Protein AF-A0A015KBW1-F1 (afdb_monomer)

Sequence (99 aa):
MNEQKRVVGLGFPSISTNFGDFPIDIAAEIGCEAIKEFLKLHKEFDFKLILTEQDSKVLNVFELKWKEIKDDLEDFKFQTKKGNLLQLKSDLRIECLLS

Structure (mmCIF, N/CA/C/O backbone):
data_AF-A0A015KBW1-F1
#
_entry.id   AF-A0A015KBW1-F1
#
loop_
_atom_site.group_PDB
_atom_site.id
_atom_site.type_symbol
_atom_site.label_atom_id
_atom_site.label_alt_id
_atom_site.label_comp_id
_atom_site.label_asy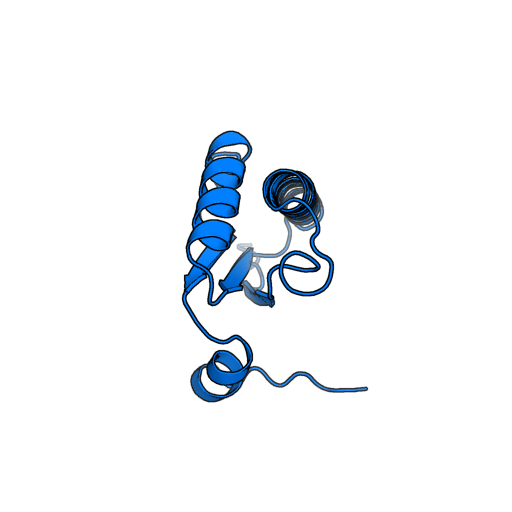m_id
_atom_site.label_entity_id
_atom_site.label_seq_id
_atom_site.pdbx_PDB_ins_code
_atom_site.Cartn_x
_atom_site.Cartn_y
_atom_site.Cartn_z
_atom_site.occupancy
_atom_site.B_iso_or_equiv
_atom_site.auth_seq_id
_atom_site.auth_comp_id
_atom_site.auth_asym_id
_atom_site.auth_atom_id
_atom_site.pdbx_PDB_model_num
ATOM 1 N N . MET A 1 1 ? -20.574 3.167 25.740 1.00 38.62 1 MET A N 1
ATOM 2 C CA . MET A 1 1 ? -21.187 2.743 24.464 1.00 38.62 1 MET A CA 1
ATOM 3 C C . MET A 1 1 ? -20.060 2.304 23.550 1.00 38.62 1 MET A C 1
ATOM 5 O O . MET A 1 1 ? -19.176 3.110 23.308 1.00 38.62 1 MET A O 1
ATOM 9 N N . ASN A 1 2 ? -20.037 1.039 23.126 1.00 48.41 2 ASN A N 1
ATOM 10 C CA . ASN A 1 2 ? -19.129 0.599 22.066 1.00 48.41 2 ASN A CA 1
ATOM 11 C C . ASN A 1 2 ? -19.708 1.126 20.753 1.00 48.41 2 ASN A C 1
ATOM 13 O O . ASN A 1 2 ? -20.649 0.541 20.220 1.00 48.41 2 ASN A O 1
ATOM 17 N N . GLU A 1 3 ? -19.207 2.260 20.276 1.00 60.66 3 GLU A N 1
ATOM 18 C CA . GLU A 1 3 ? -19.469 2.683 18.905 1.00 60.66 3 GLU A CA 1
ATOM 19 C C . GLU A 1 3 ? -18.823 1.639 17.991 1.00 60.66 3 GLU A C 1
ATOM 21 O O . GLU A 1 3 ? -17.599 1.518 17.922 1.00 60.66 3 GLU A O 1
ATOM 26 N N . GLN A 1 4 ? -19.645 0.799 17.358 1.00 66.75 4 GLN A N 1
ATOM 27 C CA . GLN A 1 4 ? -19.172 -0.120 16.331 1.00 66.75 4 GLN A CA 1
ATOM 28 C C . GLN A 1 4 ? -18.590 0.720 15.196 1.00 66.75 4 GLN A C 1
ATOM 30 O O . GLN A 1 4 ? -19.331 1.357 14.445 1.00 66.75 4 GLN A O 1
ATOM 35 N N . LYS A 1 5 ? -17.257 0.740 15.087 1.00 72.75 5 LYS A N 1
ATOM 36 C CA . LYS A 1 5 ? -16.575 1.393 13.971 1.00 72.75 5 LYS A CA 1
ATOM 37 C C . LYS A 1 5 ? -17.065 0.774 12.672 1.00 72.75 5 LYS A C 1
ATOM 39 O O . LYS A 1 5 ? -17.089 -0.447 12.517 1.00 72.75 5 LYS A O 1
ATOM 44 N N . ARG A 1 6 ? -17.471 1.626 11.737 1.00 78.31 6 ARG A N 1
ATOM 45 C CA . ARG A 1 6 ? -17.910 1.183 10.418 1.00 78.31 6 ARG A CA 1
ATOM 46 C C . ARG A 1 6 ? -16.693 0.652 9.663 1.00 78.31 6 ARG A C 1
ATOM 48 O O . ARG A 1 6 ? -15.737 1.393 9.439 1.00 78.31 6 ARG A O 1
ATOM 55 N N . VAL A 1 7 ? -16.742 -0.624 9.287 1.0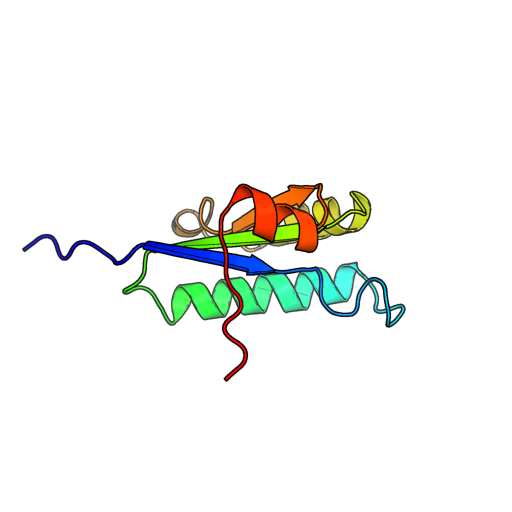0 82.94 7 VAL A N 1
ATOM 56 C CA . VAL A 1 7 ? -15.689 -1.260 8.487 1.00 82.94 7 VAL A CA 1
ATOM 57 C C . VAL A 1 7 ? -15.809 -0.791 7.040 1.00 82.94 7 VAL A C 1
ATOM 59 O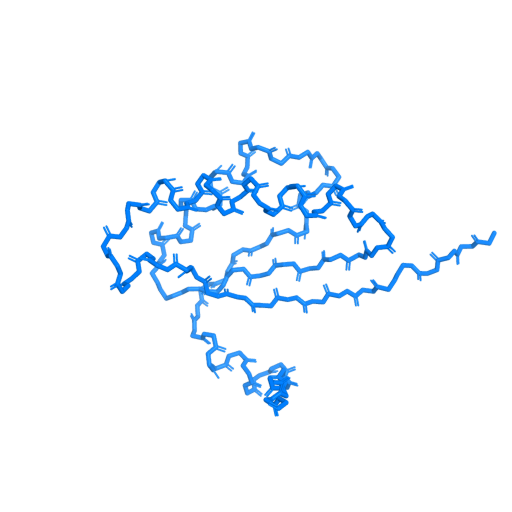 O . VAL A 1 7 ? -16.891 -0.864 6.452 1.00 82.94 7 VAL A O 1
ATOM 62 N N . VAL A 1 8 ? -14.706 -0.320 6.463 1.00 86.38 8 VAL A N 1
ATOM 63 C CA . VAL A 1 8 ? -14.643 0.154 5.074 1.00 86.38 8 VAL A CA 1
ATOM 64 C C . VAL A 1 8 ? -13.501 -0.555 4.351 1.00 86.38 8 VAL A C 1
ATOM 66 O O . VAL A 1 8 ? -12.332 -0.382 4.686 1.00 86.38 8 VAL A O 1
ATOM 69 N N . GLY A 1 9 ? -13.838 -1.368 3.350 1.00 87.44 9 GLY A N 1
ATOM 70 C CA . GLY A 1 9 ? -12.859 -2.034 2.491 1.00 87.44 9 GLY A CA 1
ATOM 71 C C . GLY A 1 9 ? -12.620 -1.248 1.204 1.00 87.44 9 GLY A C 1
ATOM 72 O O . GLY A 1 9 ? -13.584 -0.892 0.530 1.00 87.44 9 GLY A O 1
ATOM 73 N N . LEU A 1 10 ? -11.358 -1.019 0.841 1.00 87.56 10 LEU A N 1
ATOM 74 C CA . LEU A 1 10 ? -10.979 -0.359 -0.410 1.00 87.56 10 LEU A CA 1
ATOM 75 C C . LEU A 1 10 ? -9.876 -1.148 -1.115 1.00 87.56 10 LEU A C 1
ATOM 77 O O . LEU A 1 10 ? -8.779 -1.304 -0.584 1.00 87.56 10 LEU A O 1
ATOM 81 N N . GLY A 1 11 ? -10.168 -1.619 -2.327 1.00 87.94 11 GLY A N 1
ATOM 82 C CA . GLY A 1 11 ? -9.177 -2.179 -3.242 1.00 87.94 11 GLY A CA 1
ATOM 83 C C . GLY A 1 11 ? -8.748 -1.139 -4.273 1.00 87.94 11 GLY A C 1
ATOM 84 O O . GLY A 1 11 ? -9.606 -0.482 -4.860 1.00 87.94 11 GLY A O 1
ATOM 85 N N . PHE A 1 12 ? -7.447 -0.993 -4.510 1.00 89.88 12 PHE A N 1
ATOM 86 C CA . PHE A 1 12 ? -6.905 -0.013 -5.458 1.00 89.88 12 PHE A CA 1
ATOM 87 C C . PHE A 1 12 ? -5.658 -0.552 -6.174 1.00 89.88 12 PHE A C 1
ATOM 89 O O . PHE A 1 12 ? -5.005 -1.459 -5.653 1.00 89.88 12 PHE A O 1
ATOM 96 N N . PRO A 1 13 ? -5.336 -0.046 -7.379 1.00 90.12 13 PRO A N 1
ATOM 97 C CA . PRO A 1 13 ? -4.134 -0.442 -8.101 1.00 90.12 13 PRO A CA 1
ATOM 98 C C . PRO A 1 13 ? -2.920 0.369 -7.633 1.00 90.12 13 PRO A C 1
ATOM 100 O O . PRO A 1 13 ? -3.065 1.417 -6.999 1.00 90.12 13 PRO A O 1
ATOM 103 N N . SER A 1 14 ? -1.717 -0.049 -8.022 1.00 87.88 14 SER A N 1
ATOM 104 C CA . SER A 1 14 ? -0.555 0.840 -7.971 1.00 87.88 14 SER A CA 1
ATOM 105 C C . SER A 1 14 ? -0.695 1.937 -9.032 1.00 87.88 14 SER A C 1
ATOM 107 O O . SER A 1 14 ? -0.674 1.672 -10.237 1.00 87.88 14 SER A O 1
ATOM 109 N N . ILE A 1 15 ? -0.871 3.179 -8.590 1.00 85.31 15 ILE A N 1
ATOM 110 C CA . ILE A 1 15 ? -1.084 4.323 -9.481 1.00 85.31 15 ILE A CA 1
ATOM 111 C C . ILE A 1 15 ? 0.252 4.705 -10.142 1.00 85.31 15 ILE A C 1
ATOM 113 O O . ILE A 1 15 ? 1.274 4.801 -9.470 1.00 85.31 15 ILE A O 1
ATOM 117 N N . SER A 1 16 ? 0.238 4.928 -11.460 1.00 82.31 16 SER A N 1
ATOM 118 C CA . SER A 1 16 ? 1.360 5.448 -12.272 1.00 82.31 16 SER A CA 1
ATOM 119 C C . SER A 1 16 ? 2.617 4.575 -12.426 1.00 82.31 16 SER A C 1
ATOM 121 O O . SER A 1 16 ? 3.453 4.900 -13.266 1.00 82.31 16 SER A O 1
ATOM 123 N N . THR A 1 17 ? 2.749 3.451 -11.719 1.00 76.19 17 THR A N 1
ATOM 124 C CA . THR A 1 17 ? 3.937 2.571 -11.804 1.00 76.19 17 THR A CA 1
ATOM 125 C C . THR A 1 17 ? 4.041 1.791 -13.119 1.00 76.19 17 THR A C 1
ATOM 127 O O . THR A 1 17 ? 5.142 1.615 -13.624 1.00 76.19 17 THR A O 1
ATOM 130 N N . ASN A 1 18 ? 2.916 1.351 -13.701 1.00 70.38 18 ASN A N 1
ATOM 131 C CA . ASN A 1 18 ? 2.910 0.565 -14.950 1.00 70.38 18 ASN A CA 1
ATOM 132 C C . ASN A 1 18 ? 2.748 1.413 -16.224 1.00 70.38 18 ASN A C 1
ATOM 134 O O . ASN A 1 18 ? 3.240 1.030 -17.277 1.00 70.38 18 ASN A O 1
ATOM 138 N N . PHE A 1 19 ? 2.012 2.527 -16.160 1.00 61.00 19 PHE A N 1
ATOM 139 C CA . PHE A 1 19 ? 1.679 3.345 -17.341 1.00 61.00 19 PHE A CA 1
ATOM 140 C C . PHE A 1 19 ? 2.514 4.627 -17.466 1.00 61.00 19 PHE A C 1
ATOM 142 O O . PHE A 1 19 ? 2.445 5.282 -18.501 1.00 61.00 19 PHE A O 1
ATOM 149 N N . GLY A 1 20 ? 3.264 5.008 -16.428 1.00 60.81 20 GLY A N 1
ATOM 150 C CA . GLY A 1 20 ? 4.004 6.271 -16.387 1.00 60.81 20 GLY A CA 1
ATOM 151 C C . GLY A 1 20 ? 5.518 6.131 -16.260 1.00 60.81 20 GLY A C 1
ATOM 152 O O . GLY A 1 20 ? 6.164 7.151 -16.046 1.00 60.81 20 GLY A O 1
ATOM 153 N N . ASP A 1 21 ? 6.059 4.903 -16.303 1.00 74.44 21 ASP A N 1
ATOM 154 C CA . ASP A 1 21 ? 7.458 4.580 -15.957 1.00 74.44 21 ASP A CA 1
ATOM 155 C C . ASP A 1 21 ? 7.922 5.251 -14.651 1.00 74.44 21 ASP A C 1
ATOM 157 O O . ASP A 1 21 ? 9.100 5.558 -14.451 1.00 74.44 21 ASP A O 1
ATOM 161 N N . PHE A 1 22 ? 6.971 5.520 -13.751 1.00 86.81 22 PHE A N 1
ATOM 162 C CA . PHE A 1 22 ? 7.260 6.238 -12.528 1.00 86.81 22 PHE A CA 1
ATOM 163 C C . PHE A 1 22 ? 8.058 5.317 -11.596 1.00 86.81 22 PHE A C 1
ATOM 165 O O . PHE A 1 22 ? 7.654 4.162 -11.411 1.00 86.81 22 PHE A O 1
ATOM 172 N N . PRO A 1 23 ? 9.160 5.796 -10.989 1.00 91.81 23 PRO A N 1
ATOM 173 C CA . PRO A 1 23 ? 9.998 4.961 -10.136 1.00 91.81 23 PRO A CA 1
ATOM 174 C C . PRO A 1 23 ? 9.192 4.315 -9.001 1.00 91.81 23 PRO A C 1
ATOM 176 O O . PRO A 1 23 ? 8.512 4.995 -8.230 1.00 91.81 23 PRO A O 1
ATOM 179 N N . ILE A 1 24 ? 9.231 2.981 -8.929 1.00 93.31 24 ILE A N 1
ATOM 180 C CA . ILE A 1 24 ? 8.387 2.180 -8.024 1.00 93.31 24 ILE A CA 1
ATOM 181 C C . ILE A 1 24 ? 8.704 2.485 -6.556 1.00 93.31 24 ILE A C 1
ATOM 183 O O . ILE A 1 24 ? 7.802 2.514 -5.725 1.00 93.31 24 ILE A O 1
ATOM 187 N N . ASP A 1 25 ? 9.973 2.720 -6.242 1.00 94.00 25 ASP A N 1
ATOM 188 C CA . ASP A 1 25 ? 10.457 3.134 -4.926 1.00 94.00 25 ASP A CA 1
ATOM 189 C C . ASP A 1 25 ? 9.838 4.467 -4.488 1.00 94.00 25 ASP A C 1
ATOM 191 O O . ASP A 1 25 ? 9.279 4.551 -3.394 1.00 94.00 25 ASP A O 1
ATOM 195 N N . ILE A 1 26 ? 9.833 5.466 -5.376 1.00 94.50 26 ILE A N 1
ATOM 196 C CA . ILE A 1 26 ? 9.210 6.769 -5.108 1.00 94.50 26 ILE A CA 1
ATOM 197 C C . ILE A 1 26 ? 7.683 6.622 -5.000 1.00 94.50 26 ILE A C 1
ATOM 199 O O . ILE A 1 26 ? 7.058 7.217 -4.123 1.00 94.50 26 ILE A O 1
ATOM 203 N N . ALA A 1 27 ? 7.057 5.805 -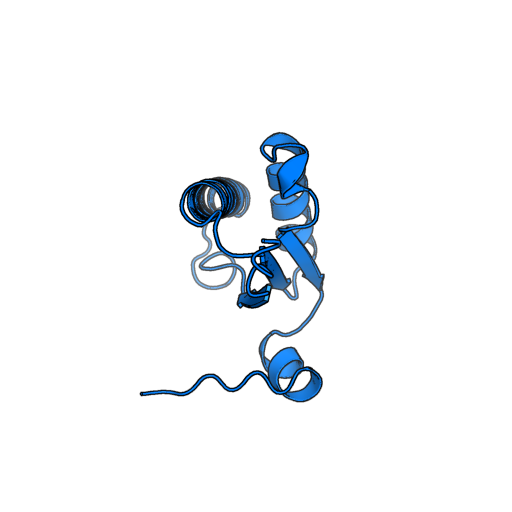5.855 1.00 94.44 27 ALA A N 1
ATOM 204 C CA . ALA A 1 27 ? 5.615 5.557 -5.786 1.00 94.44 27 ALA A CA 1
ATOM 205 C C . ALA A 1 27 ? 5.209 4.883 -4.471 1.00 94.44 27 ALA A C 1
ATOM 207 O O . ALA A 1 27 ? 4.186 5.243 -3.888 1.00 94.44 27 ALA A O 1
ATOM 208 N N . ALA A 1 28 ? 5.995 3.910 -4.009 1.00 95.50 28 ALA A N 1
ATOM 209 C CA . ALA A 1 28 ? 5.765 3.237 -2.741 1.00 95.50 28 ALA A CA 1
ATOM 210 C C . ALA A 1 28 ? 5.942 4.192 -1.565 1.00 95.50 28 ALA A C 1
ATOM 212 O O . ALA A 1 28 ? 5.131 4.165 -0.644 1.00 95.50 28 ALA A O 1
ATOM 213 N N . GLU A 1 29 ? 6.948 5.068 -1.611 1.00 96.44 29 GLU A N 1
ATOM 214 C CA . GLU A 1 29 ? 7.139 6.098 -0.596 1.00 96.44 29 GLU A CA 1
ATOM 215 C C . GLU A 1 29 ? 5.922 7.015 -0.475 1.00 96.44 29 GLU A C 1
ATOM 217 O O . GLU A 1 29 ? 5.286 7.045 0.579 1.00 96.44 29 GLU A O 1
ATOM 222 N N . ILE A 1 30 ? 5.529 7.658 -1.575 1.00 96.06 30 ILE A N 1
ATOM 223 C CA . ILE A 1 30 ? 4.374 8.563 -1.604 1.00 96.06 30 ILE A CA 1
ATOM 224 C C . ILE A 1 30 ? 3.089 7.819 -1.212 1.00 96.06 30 ILE A C 1
ATOM 226 O O . ILE A 1 30 ? 2.294 8.305 -0.408 1.00 96.06 30 ILE A O 1
ATOM 230 N N . GLY A 1 31 ? 2.869 6.630 -1.778 1.00 95.19 31 GLY A N 1
ATOM 231 C CA . GLY A 1 31 ? 1.651 5.857 -1.564 1.00 95.19 31 GLY A CA 1
ATOM 232 C C . GLY A 1 31 ? 1.492 5.388 -0.119 1.00 95.19 31 GLY A C 1
ATOM 233 O O . GLY A 1 31 ? 0.416 5.539 0.460 1.00 95.19 31 GLY A O 1
ATOM 234 N N . CYS A 1 32 ? 2.551 4.848 0.486 1.00 96.19 32 CYS A N 1
ATOM 235 C CA . CYS A 1 32 ? 2.515 4.406 1.876 1.00 96.19 32 CYS A CA 1
ATOM 236 C C . CYS A 1 32 ? 2.370 5.590 2.846 1.00 96.19 32 CYS A C 1
ATOM 238 O O . CYS A 1 32 ? 1.612 5.476 3.811 1.00 96.19 32 CYS A O 1
ATOM 240 N N . GLU A 1 33 ? 3.024 6.728 2.592 1.00 96.31 33 GLU A N 1
ATOM 241 C CA . GLU A 1 33 ? 2.845 7.937 3.407 1.00 96.31 33 GLU A CA 1
ATOM 242 C C . GLU A 1 33 ? 1.410 8.466 3.346 1.00 96.31 33 GLU A C 1
ATOM 244 O O . GLU A 1 33 ? 0.806 8.714 4.392 1.00 96.31 33 GLU A O 1
ATOM 249 N N . ALA A 1 34 ? 0.821 8.538 2.149 1.00 96.25 34 ALA A N 1
ATOM 250 C CA . ALA A 1 34 ? -0.567 8.953 1.973 1.00 96.25 34 ALA A CA 1
ATOM 251 C C . ALA A 1 34 ? -1.545 8.017 2.703 1.00 96.25 34 ALA A C 1
ATOM 253 O O . ALA A 1 34 ? -2.487 8.477 3.347 1.00 96.25 34 ALA A O 1
ATOM 254 N N . ILE A 1 35 ? -1.306 6.700 2.655 1.00 95.25 35 ILE A N 1
ATOM 255 C CA . ILE A 1 35 ? -2.089 5.717 3.415 1.00 95.25 35 ILE A CA 1
ATOM 256 C C . ILE A 1 35 ? -1.960 5.971 4.921 1.00 95.25 35 ILE A C 1
ATOM 258 O O . ILE A 1 35 ? -2.971 5.995 5.624 1.00 95.25 35 ILE A O 1
ATOM 262 N N . LYS A 1 36 ? -0.738 6.183 5.422 1.00 94.94 36 LYS A N 1
ATOM 263 C CA . LYS A 1 36 ? -0.493 6.450 6.844 1.00 94.94 36 LYS A CA 1
ATOM 264 C C . LYS A 1 36 ? -1.211 7.720 7.304 1.00 94.94 36 LYS A C 1
ATOM 266 O O . LYS A 1 36 ? -1.873 7.719 8.340 1.00 94.94 36 LYS A O 1
ATOM 271 N N . GLU A 1 37 ? -1.116 8.801 6.537 1.00 94.50 37 GLU A N 1
ATOM 272 C CA . GLU A 1 37 ? -1.805 10.057 6.842 1.00 94.50 37 GLU A CA 1
ATOM 273 C C . GLU A 1 37 ? -3.330 9.884 6.826 1.00 94.50 37 GLU A C 1
ATOM 275 O O . GLU A 1 37 ? -4.009 10.271 7.779 1.00 94.50 37 GLU A O 1
ATOM 280 N N . PHE A 1 38 ? -3.864 9.212 5.804 1.00 93.44 38 PHE A N 1
ATOM 281 C CA . PHE A 1 38 ? -5.289 8.915 5.689 1.00 93.44 38 PHE A CA 1
ATOM 282 C C . PHE A 1 38 ? -5.820 8.140 6.907 1.00 93.44 38 PHE A C 1
ATOM 284 O O . PHE A 1 38 ? -6.830 8.518 7.503 1.00 93.44 38 PHE A O 1
ATOM 291 N N . LEU A 1 39 ? -5.115 7.090 7.342 1.00 92.19 39 LEU A N 1
ATOM 292 C CA . LEU A 1 39 ? -5.506 6.297 8.514 1.00 92.19 39 LEU A CA 1
ATOM 293 C C . LEU A 1 39 ? -5.451 7.098 9.824 1.00 92.19 39 LEU A C 1
ATOM 295 O O . LEU A 1 39 ? -6.256 6.853 10.730 1.00 92.19 39 LEU A O 1
ATOM 299 N N . LYS A 1 40 ? -4.535 8.068 9.930 1.00 90.81 40 LYS A N 1
ATOM 300 C CA . LYS A 1 40 ? -4.428 8.966 11.088 1.00 90.81 40 LYS A CA 1
ATOM 301 C C . LYS A 1 40 ? -5.550 9.992 11.151 1.00 90.81 40 LYS A C 1
ATOM 303 O O . LYS A 1 40 ? -5.972 10.327 12.260 1.00 90.81 40 LYS A O 1
ATOM 308 N N . LEU A 1 41 ? -6.004 10.484 10.002 1.00 92.25 41 LEU A N 1
ATOM 309 C CA . LEU A 1 41 ? -7.088 11.462 9.907 1.00 92.25 41 LEU A CA 1
ATOM 310 C C . LEU A 1 41 ? -8.459 10.829 10.158 1.00 92.25 41 LEU A C 1
ATOM 312 O O . LEU A 1 41 ? -9.314 11.467 10.763 1.00 92.25 41 LEU A O 1
ATOM 316 N N . HIS A 1 42 ? -8.642 9.567 9.764 1.00 89.56 42 HIS A N 1
ATOM 317 C CA . HIS A 1 42 ? -9.943 8.897 9.763 1.00 89.56 42 HIS A CA 1
ATOM 318 C C . HIS A 1 42 ? -10.040 7.750 10.787 1.00 89.56 42 HIS A C 1
ATOM 320 O O . HIS A 1 42 ? -10.347 6.600 10.455 1.00 89.56 42 HIS A O 1
ATOM 326 N N . LYS A 1 43 ? -9.757 8.046 12.065 1.00 86.75 43 LYS A N 1
ATOM 327 C CA . LYS A 1 43 ? -9.727 7.056 13.167 1.00 86.75 43 LYS A CA 1
ATOM 328 C C . LYS A 1 43 ? -11.099 6.488 13.543 1.00 86.75 43 LYS A C 1
ATOM 330 O O . LYS A 1 43 ? -11.166 5.473 14.249 1.00 86.75 43 LYS A O 1
ATOM 335 N N . GLU A 1 44 ? -12.168 7.150 13.125 1.00 86.88 44 GLU A N 1
ATOM 336 C CA . GLU A 1 44 ? -13.567 6.783 13.332 1.00 86.88 44 GLU A CA 1
ATOM 337 C C . GLU A 1 44 ? -13.991 5.556 12.507 1.00 86.88 44 GLU A C 1
ATOM 339 O O . GLU A 1 44 ? -14.923 4.845 12.887 1.00 86.88 44 GLU A O 1
ATOM 344 N N . PHE A 1 45 ? -13.263 5.250 11.432 1.00 86.50 45 PHE A N 1
ATOM 345 C CA . PHE A 1 45 ? -13.493 4.079 10.591 1.00 86.50 45 PHE A CA 1
ATOM 346 C C . PHE A 1 45 ? -12.479 2.967 10.870 1.00 86.50 45 PHE A C 1
ATOM 348 O O . PHE A 1 45 ? -11.357 3.199 11.335 1.00 86.50 45 PHE A O 1
ATOM 355 N N . ASP A 1 46 ? -12.876 1.736 10.558 1.00 87.81 46 ASP A N 1
ATOM 356 C CA . ASP A 1 46 ? -11.963 0.598 10.509 1.00 87.81 46 ASP A CA 1
ATOM 357 C C . ASP A 1 46 ? -11.694 0.228 9.047 1.00 87.81 46 ASP A C 1
ATOM 359 O O . ASP A 1 46 ? -12.509 -0.418 8.384 1.00 87.81 46 ASP A O 1
ATOM 363 N N . PHE A 1 47 ? -10.586 0.732 8.505 1.00 89.38 47 PHE A N 1
ATOM 364 C CA . PHE A 1 47 ? -10.245 0.538 7.101 1.00 89.38 47 PHE A CA 1
ATOM 365 C C . PHE A 1 47 ? -9.515 -0.776 6.853 1.00 89.38 47 PHE A C 1
ATOM 367 O O . PHE A 1 47 ? -8.589 -1.143 7.576 1.00 89.38 47 PHE A O 1
ATOM 374 N N . LYS A 1 48 ? -9.872 -1.413 5.737 1.00 90.81 48 LYS A N 1
ATOM 375 C CA . LYS A 1 48 ? -9.114 -2.497 5.117 1.00 90.81 48 LYS A CA 1
ATOM 376 C C . LYS A 1 48 ? -8.715 -2.088 3.702 1.00 90.81 48 LYS A C 1
ATOM 378 O O . LYS A 1 48 ? -9.510 -2.179 2.768 1.00 90.81 48 LYS A O 1
ATOM 383 N N . LEU A 1 49 ? -7.483 -1.622 3.566 1.00 92.44 49 LEU A N 1
ATOM 384 C CA . LEU A 1 49 ? -6.889 -1.125 2.332 1.00 92.44 49 LEU A CA 1
ATOM 385 C C . LEU A 1 49 ? -6.120 -2.258 1.645 1.00 92.44 49 LEU A C 1
ATOM 387 O O . LEU A 1 49 ? -5.282 -2.905 2.270 1.00 92.44 49 LEU A O 1
ATOM 391 N N . ILE A 1 50 ? -6.420 -2.522 0.374 1.00 92.69 50 ILE A N 1
ATOM 392 C CA . ILE A 1 50 ? -5.831 -3.627 -0.387 1.00 92.69 50 ILE A CA 1
ATOM 393 C C . ILE A 1 50 ? -5.254 -3.089 -1.695 1.00 92.69 50 ILE A C 1
ATOM 395 O O . ILE A 1 50 ? -5.995 -2.832 -2.648 1.00 92.69 50 ILE A O 1
ATOM 399 N N . LEU A 1 51 ? -3.929 -2.973 -1.767 1.00 93.25 51 LEU A N 1
ATOM 400 C CA . LEU A 1 51 ? -3.253 -2.717 -3.035 1.00 93.25 51 LEU A CA 1
ATOM 401 C C . LEU A 1 51 ? -3.230 -4.012 -3.847 1.00 93.25 51 LEU A C 1
ATOM 403 O O . LEU A 1 51 ? -2.668 -5.019 -3.420 1.00 93.25 51 LEU A O 1
ATOM 407 N N . THR A 1 52 ? -3.880 -3.996 -5.007 1.00 91.31 52 THR A N 1
ATOM 408 C CA . THR A 1 52 ? -3.919 -5.143 -5.914 1.00 91.31 52 THR A CA 1
ATOM 409 C C . THR A 1 52 ? -3.046 -4.872 -7.116 1.00 91.31 52 THR A C 1
ATOM 411 O O . THR A 1 52 ? -3.281 -3.892 -7.818 1.00 91.31 52 THR A O 1
ATOM 414 N N . GLU A 1 53 ? -2.094 -5.762 -7.382 1.00 90.69 53 GLU A N 1
ATOM 415 C CA . GLU A 1 53 ? -1.276 -5.659 -8.585 1.00 90.69 53 GLU A CA 1
ATOM 416 C C . GLU A 1 53 ? -0.878 -6.999 -9.194 1.00 90.69 53 GLU A C 1
ATOM 418 O O . GLU A 1 53 ? -0.847 -8.029 -8.519 1.00 90.69 53 GLU A O 1
ATOM 423 N N . GLN A 1 54 ? -0.553 -6.990 -10.486 1.00 89.44 54 GLN A N 1
ATOM 424 C CA . GLN A 1 54 ? -0.070 -8.184 -11.178 1.00 89.44 54 GLN A CA 1
ATOM 425 C C . GLN A 1 54 ? 1.444 -8.355 -11.028 1.00 89.44 54 GLN A C 1
ATOM 427 O O . GLN A 1 54 ? 1.916 -9.494 -10.919 1.00 89.44 54 GLN A O 1
ATOM 432 N N . ASP A 1 55 ? 2.200 -7.254 -10.981 1.00 90.81 55 ASP A N 1
ATOM 433 C CA . ASP A 1 55 ? 3.647 -7.303 -10.781 1.00 90.81 55 ASP A CA 1
ATOM 434 C C . ASP A 1 55 ? 4.004 -7.469 -9.297 1.00 90.81 55 ASP A C 1
ATOM 436 O O . ASP A 1 55 ? 3.853 -6.565 -8.476 1.00 90.81 55 ASP A O 1
ATOM 440 N N . SER A 1 56 ? 4.554 -8.636 -8.952 1.00 91.69 56 SER A N 1
ATOM 441 C CA . SER A 1 56 ? 5.031 -8.931 -7.598 1.00 91.69 56 SER A CA 1
ATOM 442 C C . SER A 1 56 ? 6.169 -8.025 -7.131 1.00 91.69 56 SER A C 1
ATOM 444 O O . SER A 1 56 ? 6.345 -7.868 -5.928 1.00 91.69 56 SER A O 1
ATOM 446 N N . LYS A 1 57 ? 6.952 -7.428 -8.040 1.00 92.75 57 LYS A N 1
ATOM 447 C CA . LYS A 1 57 ? 7.997 -6.472 -7.654 1.00 92.75 57 LYS A CA 1
ATOM 448 C C . LYS A 1 57 ? 7.381 -5.218 -7.050 1.00 92.75 57 LYS A C 1
ATOM 450 O O . LYS A 1 57 ? 7.837 -4.784 -6.000 1.00 92.75 57 LYS A O 1
ATOM 455 N N . VAL A 1 58 ? 6.320 -4.695 -7.665 1.00 93.12 58 VAL A N 1
ATOM 456 C CA . VAL A 1 58 ? 5.580 -3.542 -7.138 1.00 93.12 58 VAL A CA 1
ATOM 457 C C . VAL A 1 58 ? 5.017 -3.872 -5.758 1.00 93.12 58 VAL A C 1
ATOM 459 O O . VAL A 1 58 ? 5.274 -3.135 -4.811 1.00 93.12 58 VAL A O 1
ATOM 462 N N . LEU A 1 59 ? 4.341 -5.019 -5.616 1.00 94.81 59 LEU A N 1
ATOM 463 C CA . LEU A 1 59 ? 3.802 -5.467 -4.324 1.00 94.81 59 LEU A CA 1
ATOM 464 C C . LEU A 1 59 ? 4.882 -5.496 -3.236 1.00 94.81 59 LEU A C 1
ATOM 466 O O . LEU A 1 59 ? 4.708 -4.896 -2.179 1.00 94.81 59 LEU A O 1
ATOM 470 N N . ASN A 1 60 ? 6.022 -6.131 -3.520 1.00 95.88 60 ASN A N 1
ATOM 471 C CA . ASN A 1 60 ? 7.113 -6.273 -2.558 1.00 95.88 60 ASN A CA 1
ATOM 472 C C . ASN A 1 60 ? 7.672 -4.919 -2.101 1.00 95.88 60 ASN A C 1
ATOM 474 O O . ASN A 1 60 ? 7.955 -4.752 -0.917 1.00 95.88 60 ASN A O 1
ATOM 478 N N . VAL A 1 61 ? 7.837 -3.954 -3.012 1.00 96.44 61 VAL A N 1
ATOM 479 C CA . VAL A 1 61 ? 8.359 -2.625 -2.653 1.00 96.44 61 VAL A CA 1
ATOM 480 C C . VAL A 1 61 ? 7.379 -1.889 -1.734 1.00 96.44 61 VAL A C 1
ATOM 482 O O . VAL A 1 61 ? 7.797 -1.342 -0.715 1.00 96.44 61 VAL A O 1
ATOM 485 N N . PHE A 1 62 ? 6.075 -1.949 -2.022 1.00 96.50 62 PHE A N 1
ATOM 486 C CA . PHE A 1 62 ? 5.046 -1.380 -1.145 1.00 96.50 62 PHE A CA 1
ATOM 487 C C . PHE A 1 62 ? 4.983 -2.083 0.220 1.00 96.50 62 PHE A C 1
ATOM 489 O O . PHE A 1 62 ? 4.845 -1.419 1.245 1.00 96.50 62 PHE A O 1
ATOM 496 N N . GLU A 1 63 ? 5.116 -3.412 0.273 1.00 95.94 63 GLU A N 1
ATOM 497 C CA . GLU A 1 63 ? 5.144 -4.154 1.541 1.00 95.94 63 GLU A CA 1
ATOM 498 C C . GLU A 1 63 ? 6.347 -3.793 2.409 1.00 95.94 63 GLU A C 1
ATOM 500 O O . GLU A 1 63 ? 6.206 -3.659 3.626 1.00 95.94 63 GLU A O 1
ATOM 505 N N . LEU A 1 64 ? 7.527 -3.654 1.801 1.00 96.75 64 LEU A N 1
ATOM 506 C CA . LEU A 1 64 ? 8.739 -3.258 2.512 1.00 96.75 64 LEU A CA 1
ATOM 507 C C . LEU A 1 64 ? 8.602 -1.836 3.055 1.00 96.75 64 LEU A C 1
ATOM 509 O O . LEU A 1 64 ? 8.768 -1.642 4.258 1.00 96.75 64 LEU A O 1
ATOM 513 N N . LYS A 1 65 ? 8.186 -0.877 2.216 1.00 97.00 65 LYS A N 1
ATOM 514 C CA . LYS A 1 65 ? 7.982 0.505 2.664 1.00 97.00 65 LYS A CA 1
ATOM 515 C C . LYS A 1 65 ? 6.930 0.590 3.769 1.00 97.00 65 LYS A C 1
ATOM 517 O O . LYS A 1 65 ? 7.139 1.282 4.761 1.00 97.00 65 LYS A O 1
ATOM 522 N N . TRP A 1 66 ? 5.823 -0.146 3.656 1.00 96.62 66 TRP A N 1
ATOM 523 C CA . TRP A 1 66 ? 4.809 -0.175 4.710 1.00 96.62 66 TRP A CA 1
ATOM 524 C C . TRP A 1 66 ? 5.360 -0.725 6.026 1.00 96.62 66 TRP A C 1
ATOM 526 O O . TRP A 1 66 ? 5.122 -0.137 7.077 1.00 96.62 66 TRP A O 1
ATOM 536 N N . LYS A 1 67 ? 6.133 -1.819 5.984 1.00 94.69 67 LYS A N 1
ATOM 537 C CA . LYS A 1 67 ? 6.769 -2.390 7.181 1.00 94.69 67 LYS A CA 1
ATOM 538 C C . LYS A 1 67 ? 7.696 -1.405 7.885 1.00 94.69 67 LYS A C 1
ATOM 540 O O . LYS A 1 67 ? 7.765 -1.447 9.108 1.00 94.69 67 LYS A O 1
ATOM 545 N N . GLU A 1 68 ? 8.379 -0.551 7.129 1.00 95.06 68 GLU A N 1
ATOM 5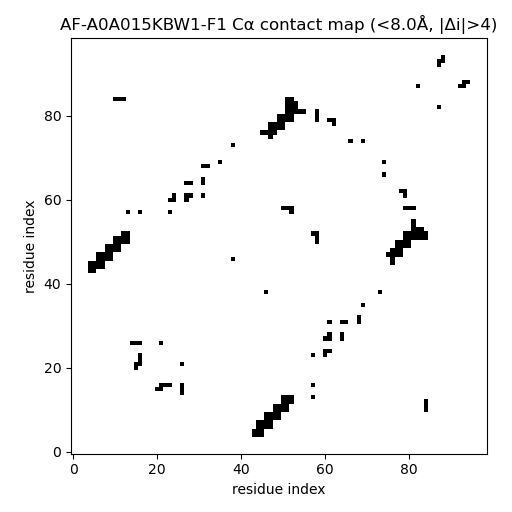46 C CA . GLU A 1 68 ? 9.273 0.475 7.668 1.00 95.06 68 GLU A CA 1
ATOM 547 C C . GLU A 1 68 ? 8.520 1.607 8.370 1.00 95.06 68 GLU A C 1
ATOM 549 O O . GLU A 1 68 ? 8.977 2.086 9.406 1.00 95.06 68 GLU A O 1
ATOM 554 N N . ILE A 1 69 ? 7.386 2.049 7.814 1.00 94.31 69 ILE A N 1
ATOM 555 C CA . ILE A 1 69 ? 6.736 3.284 8.273 1.00 94.31 69 ILE A CA 1
ATOM 556 C C . ILE A 1 69 ? 5.495 3.073 9.134 1.00 94.31 69 ILE A C 1
ATOM 558 O O . ILE A 1 69 ? 5.073 4.029 9.775 1.00 94.31 69 ILE A O 1
ATOM 562 N N . LYS A 1 70 ? 4.852 1.904 9.117 1.00 90.12 70 LYS A N 1
ATOM 563 C CA . LYS A 1 70 ? 3.587 1.679 9.837 1.00 90.12 70 LYS A CA 1
ATOM 564 C C . LYS A 1 70 ? 3.777 1.730 11.354 1.00 90.12 70 LYS A C 1
ATOM 566 O O . LYS A 1 70 ? 4.796 1.281 11.875 1.00 90.12 70 LYS A O 1
ATOM 571 N N . ASP A 1 71 ? 2.754 2.194 12.061 1.00 88.56 71 ASP A N 1
ATOM 572 C CA . ASP A 1 71 ? 2.691 2.059 13.519 1.00 88.56 71 ASP A CA 1
ATOM 573 C C . ASP A 1 71 ? 1.998 0.720 13.884 1.00 88.56 71 ASP A C 1
ATOM 575 O O . ASP A 1 71 ? 1.231 0.174 13.087 1.00 88.56 71 ASP A O 1
ATOM 579 N N . ASP A 1 72 ? 2.221 0.169 15.086 1.00 81.31 72 ASP A N 1
ATOM 580 C CA . ASP A 1 72 ? 1.686 -1.156 15.488 1.00 81.31 72 ASP A CA 1
ATOM 581 C C . ASP A 1 72 ? 0.155 -1.276 15.359 1.00 81.31 72 ASP A C 1
ATOM 583 O O . ASP A 1 72 ? -0.386 -2.342 15.068 1.00 81.31 72 ASP A O 1
ATOM 587 N N . LEU A 1 73 ? -0.560 -0.161 15.531 1.00 77.31 73 LEU A N 1
ATOM 588 C CA . LEU A 1 73 ? -2.021 -0.086 15.415 1.00 77.31 73 LEU A CA 1
ATOM 589 C C . LEU A 1 73 ? -2.531 -0.149 13.964 1.00 77.31 73 LEU A C 1
ATOM 591 O O . LEU A 1 73 ? -3.740 -0.247 13.737 1.00 77.31 73 LEU A O 1
ATOM 595 N N . GLU A 1 74 ? -1.634 -0.040 12.986 1.00 80.19 74 GLU A N 1
ATOM 596 C CA . GLU A 1 74 ? -1.945 0.052 11.557 1.00 80.19 74 GLU A CA 1
ATOM 597 C C . GLU A 1 74 ? -1.520 -1.206 10.786 1.00 80.19 74 GLU A C 1
ATOM 599 O O . GLU A 1 74 ? -1.833 -1.326 9.602 1.00 80.19 74 GLU A O 1
ATOM 604 N N . ASP A 1 75 ? -0.874 -2.173 11.451 1.00 78.94 75 ASP A N 1
ATOM 605 C CA . ASP A 1 75 ? -0.253 -3.345 10.819 1.00 78.94 75 ASP A CA 1
ATOM 606 C C . ASP A 1 75 ? -1.194 -4.116 9.886 1.00 78.94 75 ASP A C 1
ATOM 608 O O . ASP A 1 75 ? -0.840 -4.466 8.764 1.00 78.94 75 ASP A O 1
ATOM 612 N N . PHE A 1 76 ? -2.437 -4.309 10.320 1.00 82.44 76 PHE A N 1
ATOM 613 C CA . PHE A 1 76 ? -3.440 -5.086 9.595 1.00 82.44 76 PHE A CA 1
ATOM 614 C C . PHE A 1 76 ? 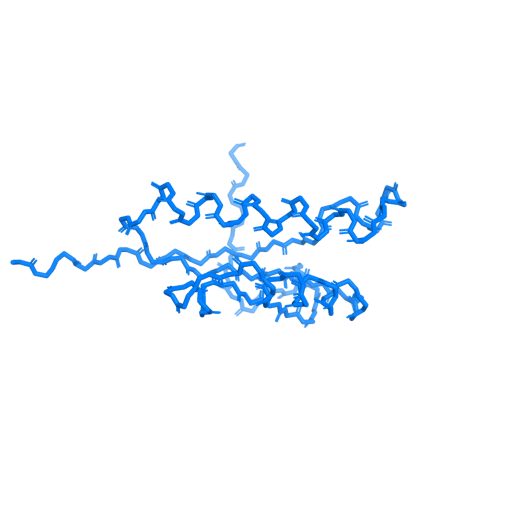-4.300 -4.259 8.628 1.00 82.44 76 PHE A C 1
ATOM 616 O O . PHE A 1 76 ? -5.111 -4.837 7.895 1.00 82.44 76 PHE A O 1
ATOM 623 N N . LYS A 1 77 ? -4.153 -2.926 8.623 1.00 88.00 77 LYS A N 1
ATOM 624 C CA . LYS A 1 77 ? -5.031 -2.013 7.874 1.00 88.00 77 LYS A CA 1
ATOM 625 C C . LYS A 1 77 ? -4.668 -1.889 6.401 1.00 88.00 77 LYS A C 1
ATOM 627 O O . LYS A 1 77 ? -5.545 -1.571 5.602 1.00 88.00 77 LYS A O 1
ATOM 632 N N . PHE A 1 78 ? -3.418 -2.164 6.038 1.00 93.56 78 PHE A N 1
ATOM 633 C CA . PHE A 1 78 ? -2.951 -2.185 4.655 1.00 93.56 78 PHE A CA 1
ATOM 634 C C . PHE A 1 78 ? -2.382 -3.556 4.297 1.00 93.56 78 PHE A C 1
ATOM 636 O O . PHE A 1 78 ? -1.606 -4.142 5.046 1.00 93.56 78 PHE A O 1
ATOM 643 N N . GLN A 1 79 ? -2.799 -4.075 3.148 1.00 93.25 79 GLN A N 1
ATOM 644 C CA . GLN A 1 79 ? -2.391 -5.373 2.628 1.00 93.25 79 GLN A CA 1
ATOM 645 C C . GLN A 1 79 ? -2.094 -5.239 1.141 1.00 93.25 79 GLN A C 1
ATOM 647 O O . GLN A 1 79 ? -2.718 -4.434 0.446 1.00 93.25 79 GLN A O 1
ATOM 652 N N . THR A 1 80 ? -1.194 -6.074 0.634 1.00 93.25 80 THR A N 1
ATOM 653 C CA . THR A 1 80 ? -1.020 -6.223 -0.807 1.00 93.25 80 THR A CA 1
ATOM 654 C C . THR A 1 80 ? -1.559 -7.571 -1.267 1.00 93.25 80 THR A C 1
ATOM 656 O O . THR A 1 80 ? -1.586 -8.550 -0.517 1.00 93.25 80 THR A O 1
ATOM 659 N N . LYS A 1 81 ? -2.077 -7.616 -2.493 1.00 91.75 81 LYS A N 1
ATOM 660 C CA . LYS A 1 81 ? -2.635 -8.829 -3.082 1.00 91.75 81 LYS A CA 1
ATOM 661 C C . LYS A 1 81 ? -2.231 -8.928 -4.540 1.00 91.75 81 LYS A C 1
ATOM 663 O O . LYS A 1 81 ? -2.540 -8.052 -5.343 1.00 91.75 81 LYS A O 1
ATOM 668 N N . LYS A 1 82 ? -1.612 -10.049 -4.909 1.00 91.19 82 LYS A N 1
ATOM 669 C CA . LYS A 1 82 ? -1.374 -10.343 -6.319 1.00 91.19 82 LYS A CA 1
ATOM 670 C C . LYS A 1 82 ? -2.688 -10.661 -7.019 1.00 91.19 82 LYS A C 1
ATOM 672 O O . LYS A 1 82 ? -3.422 -11.546 -6.578 1.00 91.19 82 LYS A O 1
ATOM 677 N N . GLY A 1 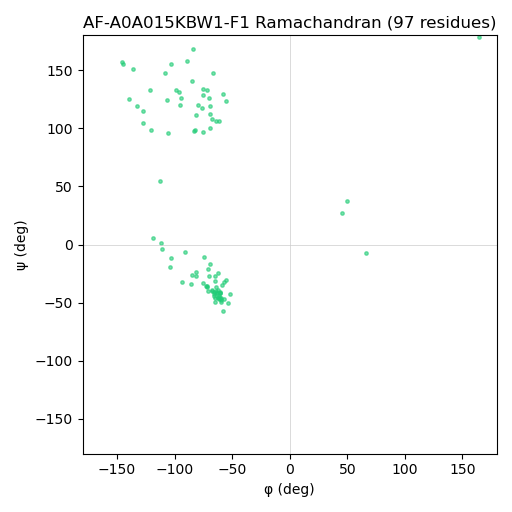83 ? -2.980 -9.968 -8.111 1.00 86.44 83 GLY A N 1
ATOM 678 C CA . GLY A 1 83 ? -4.180 -10.225 -8.897 1.00 86.44 83 GLY A CA 1
ATOM 679 C C . GLY A 1 83 ? -4.517 -9.109 -9.870 1.00 86.44 83 GLY A C 1
ATOM 680 O O . GLY A 1 83 ? -3.845 -8.086 -9.940 1.00 86.44 83 GLY A O 1
ATOM 681 N N . ASN A 1 84 ? -5.588 -9.318 -10.628 1.00 81.25 84 ASN A N 1
ATOM 682 C CA . ASN A 1 84 ? -6.159 -8.292 -11.483 1.00 81.25 84 ASN A CA 1
ATOM 683 C C . ASN A 1 84 ? -7.309 -7.603 -10.734 1.00 81.25 84 ASN A C 1
ATOM 685 O O . ASN A 1 84 ? -8.292 -8.250 -10.367 1.00 81.25 84 ASN A O 1
ATOM 689 N N . LEU A 1 85 ? -7.206 -6.288 -10.526 1.00 75.62 85 LEU A N 1
ATOM 690 C CA . LEU A 1 85 ? -8.233 -5.506 -9.831 1.00 75.62 85 LEU A CA 1
ATOM 691 C C . LEU A 1 85 ? -9.618 -5.619 -10.502 1.00 75.62 85 LEU A C 1
ATOM 693 O O . LEU A 1 85 ? -10.639 -5.623 -9.817 1.00 75.62 85 LEU A O 1
ATOM 697 N N . LEU A 1 86 ? -9.669 -5.781 -11.829 1.00 69.31 86 LEU A N 1
ATOM 698 C CA . LEU A 1 86 ? -10.918 -5.973 -12.574 1.00 69.31 86 LEU A CA 1
ATOM 699 C C . LEU A 1 86 ? -11.558 -7.345 -12.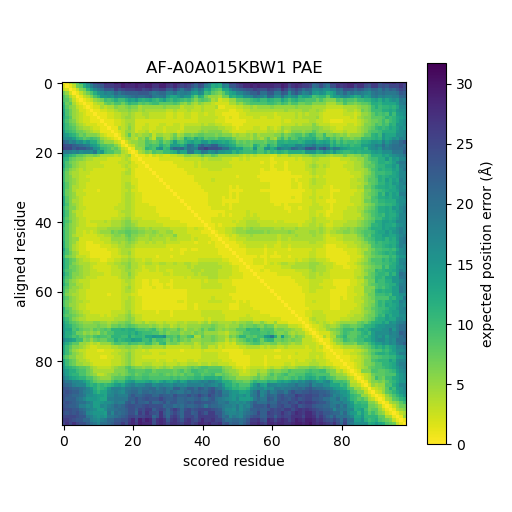312 1.00 69.31 86 LEU A C 1
ATOM 701 O O . LEU A 1 86 ? -12.777 -7.458 -12.381 1.00 69.31 86 LEU A O 1
ATOM 705 N N . GLN A 1 87 ? -10.768 -8.364 -11.959 1.00 64.31 87 GLN A N 1
ATOM 706 C CA . GLN A 1 87 ? -11.280 -9.676 -11.537 1.00 64.31 87 GLN A CA 1
ATOM 707 C C . GLN A 1 87 ? -11.710 -9.672 -10.062 1.00 64.31 87 GLN A C 1
ATOM 709 O O . GLN A 1 87 ? -12.644 -10.365 -9.680 1.00 64.31 87 GLN A O 1
ATOM 714 N N . LEU A 1 88 ? -11.128 -8.812 -9.218 1.00 56.78 88 LEU A N 1
ATOM 715 C CA . LEU A 1 88 ? -11.644 -8.628 -7.856 1.00 56.78 88 LEU A CA 1
ATOM 716 C C . LEU A 1 88 ? -13.058 -8.028 -7.837 1.00 56.78 88 LEU A C 1
ATOM 718 O O . LEU A 1 88 ? -13.812 -8.311 -6.908 1.00 56.78 88 LEU A O 1
ATOM 722 N N . LYS A 1 89 ? -13.458 -7.259 -8.863 1.00 55.31 89 LYS A N 1
ATOM 723 C CA . LYS A 1 89 ? -14.850 -6.797 -9.008 1.00 55.31 89 LYS A CA 1
ATOM 724 C C . LYS A 1 89 ? -15.840 -7.955 -9.172 1.00 55.31 89 LYS A C 1
ATOM 726 O O . LYS A 1 89 ? -16.921 -7.879 -8.589 1.00 55.31 89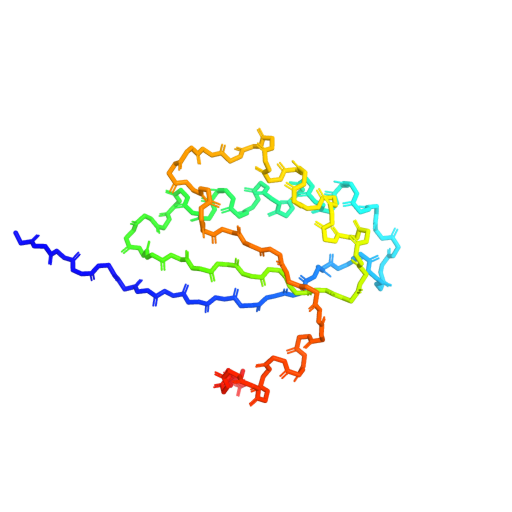 LYS A O 1
ATOM 731 N N . SER A 1 90 ? -15.488 -9.015 -9.911 1.00 52.84 90 SER A N 1
ATOM 732 C CA . SER A 1 90 ? -16.366 -10.185 -10.075 1.00 52.84 90 SER A CA 1
ATOM 733 C C . SER A 1 90 ? -16.450 -11.026 -8.804 1.00 52.84 90 SER A C 1
ATOM 735 O O . SER A 1 90 ? -17.532 -11.494 -8.458 1.00 52.84 90 SER A O 1
ATOM 737 N N . ASP A 1 91 ? -15.341 -11.154 -8.073 1.00 49.97 91 ASP A N 1
ATOM 738 C CA . ASP A 1 91 ? -15.257 -12.045 -6.910 1.00 49.97 91 ASP A CA 1
ATOM 739 C C . ASP A 1 91 ? -15.777 -11.402 -5.612 1.00 49.97 91 ASP A C 1
ATOM 741 O O . ASP A 1 91 ? -16.233 -12.106 -4.712 1.00 49.97 91 ASP A O 1
ATOM 745 N N . LEU A 1 92 ? -15.734 -10.067 -5.501 1.00 52.75 92 LEU A N 1
ATOM 746 C CA . LEU A 1 92 ? -16.124 -9.322 -4.293 1.00 52.75 92 LEU A CA 1
ATOM 747 C C . LEU A 1 92 ? -17.398 -8.473 -4.453 1.00 52.75 92 LEU A C 1
ATOM 749 O O . LEU A 1 92 ? -17.784 -7.799 -3.501 1.00 52.75 92 LEU A O 1
ATOM 753 N N . ARG A 1 93 ? -18.054 -8.485 -5.626 1.00 53.38 93 ARG A N 1
ATOM 754 C CA . ARG A 1 93 ? -19.213 -7.621 -5.963 1.00 53.38 93 ARG A CA 1
ATOM 755 C C . ARG A 1 93 ? -18.980 -6.132 -5.660 1.00 53.38 93 ARG A C 1
ATOM 757 O O . ARG A 1 93 ? -19.880 -5.430 -5.204 1.00 53.38 93 ARG A O 1
ATOM 764 N N . ILE A 1 94 ? -17.762 -5.642 -5.880 1.00 50.25 94 ILE A N 1
ATOM 765 C CA . ILE A 1 94 ? -17.439 -4.226 -5.675 1.00 50.25 94 ILE A CA 1
ATOM 766 C C . ILE A 1 94 ? -17.864 -3.460 -6.932 1.00 50.25 94 ILE A C 1
ATOM 768 O O . ILE A 1 94 ? -17.153 -3.435 -7.939 1.00 50.25 94 ILE A O 1
ATOM 772 N N . GLU A 1 95 ? -19.046 -2.848 -6.884 1.00 46.72 95 GLU A N 1
ATOM 773 C CA . GLU A 1 95 ? -19.537 -1.964 -7.939 1.00 46.72 95 GLU A CA 1
ATOM 774 C C . GLU A 1 95 ? -18.892 -0.581 -7.802 1.00 46.72 95 GLU A C 1
ATOM 776 O O . GLU A 1 95 ? -19.025 0.105 -6.790 1.00 46.72 95 GLU A O 1
ATOM 781 N N . CYS A 1 96 ? -18.172 -0.161 -8.842 1.00 42.41 96 CYS A N 1
ATOM 782 C CA . CYS A 1 96 ? -17.810 1.240 -9.000 1.00 42.41 96 CYS A CA 1
ATOM 783 C C . CYS A 1 96 ? -19.029 1.916 -9.625 1.00 42.41 96 CYS A C 1
ATOM 785 O O . CYS A 1 96 ? -19.263 1.765 -10.824 1.00 42.41 96 CYS A O 1
ATOM 787 N N . LEU A 1 97 ? -19.839 2.569 -8.792 1.00 41.06 97 LEU A N 1
ATOM 788 C CA . LEU A 1 97 ? -20.948 3.395 -9.252 1.00 41.06 97 LEU A CA 1
ATOM 789 C C . LEU A 1 97 ? -20.339 4.623 -9.931 1.00 41.06 97 LEU A C 1
ATOM 791 O O . LEU A 1 97 ? -19.859 5.536 -9.263 1.00 41.06 97 LEU A O 1
ATOM 795 N N . LEU A 1 98 ? -20.294 4.600 -11.262 1.00 38.19 98 LEU A N 1
ATOM 796 C CA . LEU A 1 98 ? -20.052 5.802 -12.047 1.00 38.19 98 LEU A CA 1
ATOM 797 C C . LEU A 1 98 ? -21.279 6.702 -11.856 1.00 38.19 98 LEU A C 1
ATOM 799 O O . LEU A 1 98 ? -22.369 6.355 -12.309 1.00 38.19 98 LEU A O 1
ATOM 803 N N . SER A 1 99 ? -21.097 7.787 -11.104 1.00 37.44 99 SER A N 1
ATOM 804 C CA . SER A 1 99 ? -22.039 8.908 -11.007 1.00 37.44 99 SER A CA 1
ATOM 805 C C . SER A 1 99 ? -22.103 9.682 -12.314 1.00 37.44 99 SER A C 1
ATOM 807 O O . SER A 1 99 ? -21.000 9.922 -12.861 1.00 37.44 99 SER A O 1
#

Secondary structure (DSSP, 8-state):
----PEEEEEEE--SSTTTS---HHHHHHHHHHHHHHHHHH-TTEEEEEEEEES-HHHHHHHHHHHHHH--GGGTTTEEEEES-HHHHHHHHT------

Mean predicted aligned error: 7.5 Å

InterPro domains:
  IPR043472 Macro domain-like [G3DSA:3.40.220.10] (2-73)
  IPR043472 Macro domain-like [SSF52949] (10-67)

Organism: Rhizophagus irregularis (strain DAOM 197198w) (NCBI:txid1432141)

Solvent-accessible surface area (backbone atoms only — not comparable to full-atom values): 5930 Å² total; per-residue (Å²): 132,87,76,79,54,55,74,44,78,46,77,44,64,73,75,52,45,84,85,59,77,39,58,58,68,60,47,24,50,56,50,43,49,52,51,53,51,50,55,66,74,46,69,72,45,43,56,40,37,32,42,26,34,74,55,64,67,59,46,51,49,38,53,52,48,37,68,74,69,57,53,86,93,45,61,84,32,56,45,72,42,84,40,56,63,76,55,46,30,74,78,66,69,59,77,81,80,83,126

Radius of gyration: 14.27 Å; Cα contacts (8 Å, |Δi|>4): 118; chains: 1; bounding box: 32×24×42 Å

Nearest PDB structures (foldseek):
  5lw0-assembly1_A  TM=8.091E-01  e=2.007E-04  Oryza sativa Japonica Group
  2w9x-assembly1_B  TM=5.664E-01  e=2.635E-01  Cellvibrio japonicus
  8gym-assembly1_t1  TM=4.708E-01  e=6.303E-01  Tetrahymena thermophila SB210
  6i59-assembly1_A  TM=5.257E-01  e=9.428E-01  Saccharomyces cerevisiae S288C
  6mdn-assembly1_F  TM=4.345E-01  e=2.109E+00  Cricetulus griseus

Foldseek 3Di:
DPPPAAEDEDEDEQPCVPPPVPPLLVSLLVVLVVVQVVCVVPVSHQAAYEHEEQDVVSQVSNVVNNVVPPDPVCNRRYYYYYDDPVVCCVVVVDDPPDD

pLDDT: mean 82.12, std 16.56, range [37.44, 97.0]